Protein AF-A0A914T9H3-F1 (afdb_monomer)

Radius of gyration: 15.16 Å; Cα contacts (8 Å, |Δi|>4): 55; chains: 1; bounding box: 37×38×32 Å

Mean predicted aligned error: 5.37 Å

Secondary structure (DSSP, 8-state):
--HHHHHHHHHHTT--HHHHHHHHHHHHHHHHHTT----HHHHHHHHHHHHHHHHTS--SSHHHHHHHHHHHHHHHHHHHHHHHHHHT--------

Foldseek 3Di:
DDLVVVLVVCVVVVPDPVVSLVSLLVVLLVCLVVVNDDDPVNLVCVLVVVLVVLLPDDDPDPVRSVVVSVVSSVVSVSSVVSSPVSNVPCDPPPDD

Structure (mmCIF, N/CA/C/O backbone):
data_AF-A0A914T9H3-F1
#
_entry.id   AF-A0A914T9H3-F1
#
loop_
_atom_site.group_PDB
_atom_site.id
_atom_site.type_symbol
_atom_site.label_atom_id
_atom_site.label_alt_id
_atom_site.label_comp_id
_atom_site.label_asym_id
_atom_site.label_entity_id
_atom_site.label_seq_id
_atom_site.pdbx_PDB_ins_code
_atom_site.Cartn_x
_atom_site.Cartn_y
_atom_site.Cartn_z
_atom_site.occupancy
_atom_site.B_iso_or_equiv
_atom_site.auth_seq_id
_atom_site.auth_comp_id
_atom_site.auth_asym_id
_atom_site.auth_atom_id
_atom_site.pdbx_PDB_model_num
ATOM 1 N N . MET A 1 1 ? -12.962 -9.615 -5.411 1.00 48.00 1 MET A N 1
ATOM 2 C CA . MET A 1 1 ? -12.504 -8.405 -4.702 1.00 48.00 1 MET A CA 1
ATOM 3 C C . MET A 1 1 ? -11.038 -8.580 -4.380 1.00 48.00 1 MET A C 1
ATOM 5 O O . MET A 1 1 ? -10.693 -9.485 -3.626 1.00 48.00 1 MET A O 1
ATOM 9 N N . HIS A 1 2 ? -10.177 -7.801 -5.024 1.00 84.12 2 HIS A N 1
ATOM 10 C CA . HIS A 1 2 ? -8.732 -7.805 -4.786 1.00 84.12 2 HIS A CA 1
ATOM 11 C C . HIS A 1 2 ? -8.339 -6.365 -4.466 1.00 84.12 2 HIS A C 1
ATOM 13 O O . HIS A 1 2 ? -8.003 -5.611 -5.369 1.00 84.12 2 HIS A O 1
ATOM 19 N N . PHE A 1 3 ? -8.416 -5.979 -3.188 1.00 90.12 3 PHE A N 1
ATOM 20 C CA . PHE A 1 3 ? -8.239 -4.591 -2.734 1.00 90.12 3 PHE A CA 1
ATOM 21 C C . PHE A 1 3 ? -6.985 -3.922 -3.315 1.00 90.12 3 PHE A C 1
ATOM 23 O O . PHE A 1 3 ? -7.078 -2.863 -3.924 1.00 90.12 3 PHE A O 1
ATOM 30 N N . MET A 1 4 ? -5.822 -4.572 -3.197 1.00 90.94 4 MET A N 1
ATOM 31 C CA . MET A 1 4 ? -4.565 -4.043 -3.740 1.00 90.94 4 MET A CA 1
ATOM 32 C C . MET A 1 4 ? -4.618 -3.880 -5.265 1.00 90.94 4 MET A C 1
ATOM 34 O O . MET A 1 4 ? -4.200 -2.847 -5.778 1.00 90.94 4 MET A O 1
ATOM 38 N N . GLY A 1 5 ? -5.182 -4.859 -5.980 1.00 91.88 5 GLY A N 1
ATOM 39 C CA . GLY A 1 5 ? -5.354 -4.798 -7.434 1.00 91.88 5 GLY A CA 1
ATOM 40 C C . GLY A 1 5 ? -6.269 -3.651 -7.863 1.00 91.88 5 GLY A C 1
ATOM 41 O O . GLY A 1 5 ? -5.914 -2.883 -8.746 1.00 91.88 5 GLY A O 1
ATOM 42 N N . GLU A 1 6 ? -7.392 -3.459 -7.172 1.00 92.25 6 GLU A N 1
ATOM 43 C CA . GLU A 1 6 ? -8.345 -2.377 -7.448 1.00 92.25 6 GLU A CA 1
ATOM 44 C C . GLU A 1 6 ? -7.732 -0.984 -7.227 1.00 92.25 6 GLU A C 1
ATOM 46 O O . GLU A 1 6 ? -8.031 -0.046 -7.975 1.00 92.25 6 GLU A O 1
ATOM 51 N N . LEU A 1 7 ? -6.855 -0.827 -6.228 1.00 93.81 7 LEU A N 1
ATOM 52 C CA . LEU A 1 7 ? -6.124 0.426 -6.022 1.00 93.81 7 LEU A CA 1
ATOM 53 C C . LEU A 1 7 ? -5.092 0.673 -7.128 1.00 93.81 7 LEU A C 1
ATOM 55 O O . LEU A 1 7 ? -5.022 1.788 -7.643 1.00 93.81 7 LEU A O 1
ATOM 59 N N . ILE A 1 8 ? -4.330 -0.354 -7.517 1.00 92.81 8 ILE A N 1
ATOM 60 C CA . ILE A 1 8 ?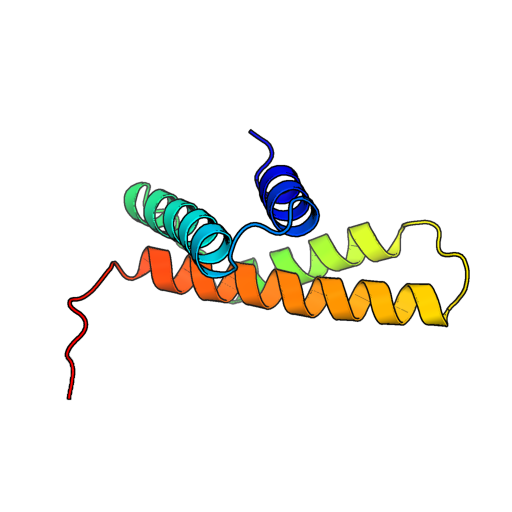 -3.350 -0.269 -8.612 1.00 92.81 8 ILE A CA 1
ATOM 61 C C . ILE A 1 8 ? -4.048 0.070 -9.927 1.00 92.81 8 ILE A C 1
ATOM 63 O O . ILE A 1 8 ? -3.611 0.971 -10.640 1.00 92.81 8 ILE A O 1
ATOM 67 N N . ASP A 1 9 ? -5.171 -0.583 -10.217 1.00 93.56 9 ASP A N 1
ATOM 68 C CA . ASP A 1 9 ? -5.984 -0.297 -11.394 1.00 93.56 9 ASP A CA 1
ATOM 69 C C . ASP A 1 9 ? -6.513 1.135 -11.382 1.00 93.56 9 ASP A C 1
ATOM 71 O O . ASP A 1 9 ? -6.455 1.817 -12.403 1.00 93.56 9 ASP A O 1
ATOM 75 N N . SER A 1 10 ? -6.962 1.626 -10.224 1.00 91.88 10 SER A N 1
ATOM 76 C CA . SER A 1 10 ? -7.434 3.008 -10.088 1.00 91.88 10 SER A CA 1
ATOM 77 C C . SER A 1 10 ? -6.312 4.025 -10.344 1.00 91.88 10 SER A C 1
ATOM 79 O O . SER A 1 10 ? -6.545 5.012 -11.041 1.00 91.88 10 SER A O 1
ATOM 81 N N . MET A 1 11 ? -5.096 3.772 -9.840 1.00 90.69 11 MET A N 1
ATOM 82 C CA . MET A 1 11 ? -3.916 4.607 -10.117 1.00 90.69 11 MET A CA 1
ATOM 83 C C . MET A 1 11 ? -3.531 4.560 -11.600 1.00 90.69 11 MET A C 1
ATOM 85 O O . MET A 1 11 ? -3.315 5.598 -12.220 1.00 90.69 11 MET A O 1
ATOM 89 N N . ARG A 1 12 ? -3.514 3.363 -12.201 1.00 92.56 12 ARG A N 1
ATOM 90 C CA . ARG A 1 12 ? -3.205 3.156 -13.624 1.00 92.56 12 ARG A CA 1
ATOM 91 C C . ARG A 1 12 ? -4.206 3.852 -14.548 1.00 92.56 12 ARG A C 1
ATOM 93 O O . ARG A 1 12 ? -3.817 4.361 -15.593 1.00 92.56 12 ARG A O 1
ATOM 100 N N . MET A 1 13 ? -5.482 3.889 -14.166 1.00 93.69 13 MET A N 1
ATOM 101 C CA . MET A 1 13 ? -6.540 4.601 -14.891 1.00 93.69 13 MET A CA 1
ATOM 102 C C . MET A 1 13 ? -6.557 6.114 -14.617 1.00 93.69 13 MET A C 1
ATOM 104 O O . MET A 1 13 ? -7.492 6.786 -15.049 1.00 93.69 13 MET A O 1
ATOM 108 N N . ALA A 1 14 ? -5.560 6.649 -13.900 1.00 90.25 14 ALA A N 1
ATOM 109 C CA . ALA A 1 14 ? -5.469 8.055 -13.509 1.00 90.25 14 ALA A CA 1
ATOM 110 C C . ALA A 1 14 ? -6.748 8.568 -12.823 1.00 90.25 14 ALA A C 1
ATOM 112 O O . ALA A 1 14 ? -7.183 9.703 -13.043 1.00 90.25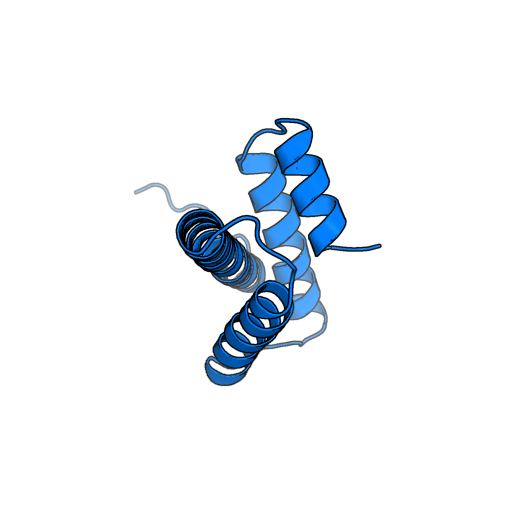 14 ALA A O 1
ATOM 113 N N . GLN A 1 15 ? -7.384 7.722 -12.002 1.00 92.44 15 GLN A N 1
ATOM 114 C CA . GLN A 1 15 ? -8.499 8.186 -11.186 1.00 92.44 15 GLN A CA 1
ATOM 115 C C . GLN A 1 15 ? -8.013 9.250 -10.195 1.00 92.44 15 GLN A C 1
ATOM 117 O O . GLN A 1 15 ? -6.887 9.153 -9.709 1.00 92.44 15 GLN A O 1
ATOM 122 N N . PRO A 1 16 ? -8.856 10.239 -9.846 1.00 93.06 16 PRO A N 1
ATOM 123 C CA . PRO A 1 16 ? -8.468 11.272 -8.897 1.00 93.06 16 PRO A CA 1
ATOM 124 C C . PRO A 1 16 ? -8.014 10.673 -7.562 1.00 93.06 16 PRO A C 1
ATOM 126 O O . PRO A 1 16 ? -8.719 9.830 -6.998 1.00 93.06 16 PRO A O 1
ATOM 129 N N . ASP A 1 17 ? -6.905 11.173 -7.013 1.00 90.44 17 ASP A N 1
ATOM 130 C CA . ASP A 1 17 ? -6.324 10.720 -5.739 1.00 90.44 17 ASP A CA 1
ATOM 131 C C . ASP A 1 17 ? -7.363 10.632 -4.620 1.00 90.44 17 ASP A C 1
ATOM 133 O O . ASP A 1 17 ? -7.394 9.678 -3.842 1.00 90.44 17 ASP A O 1
ATOM 137 N N . GLN A 1 18 ? -8.280 11.600 -4.574 1.00 92.31 18 GLN A N 1
ATOM 138 C CA . GLN A 1 18 ? -9.354 11.633 -3.589 1.00 92.31 18 GLN A CA 1
ATOM 139 C C . GLN A 1 18 ? -10.264 10.398 -3.661 1.00 92.31 18 GLN A C 1
ATOM 141 O O . GLN A 1 18 ? -10.675 9.892 -2.619 1.00 92.31 18 GLN A O 1
ATOM 146 N N . GLN A 1 19 ? -10.554 9.872 -4.855 1.00 92.81 19 GLN A N 1
ATOM 147 C CA . GLN A 1 19 ? -11.367 8.661 -5.003 1.00 92.81 19 GLN A CA 1
ATOM 148 C C . GLN A 1 19 ? -10.627 7.424 -4.486 1.00 92.81 19 GLN A C 1
ATOM 150 O O . GLN A 1 19 ? -11.225 6.584 -3.812 1.00 92.81 19 GLN A O 1
ATOM 155 N N . ILE A 1 20 ? -9.323 7.329 -4.749 1.00 93.56 20 ILE A N 1
ATOM 156 C CA . ILE A 1 20 ? -8.468 6.240 -4.257 1.00 93.56 20 ILE A CA 1
ATOM 157 C C . ILE A 1 20 ? -8.397 6.292 -2.725 1.00 93.56 20 ILE A C 1
ATOM 159 O O . ILE A 1 20 ? -8.643 5.290 -2.055 1.00 93.56 20 ILE A O 1
ATOM 163 N N . ILE A 1 21 ? -8.167 7.479 -2.158 1.00 95.31 21 ILE A N 1
ATOM 164 C CA . ILE A 1 21 ? -8.165 7.717 -0.708 1.00 95.31 21 ILE A CA 1
ATOM 165 C C . ILE A 1 21 ? -9.509 7.328 -0.081 1.00 95.31 21 ILE A C 1
ATOM 167 O O . ILE A 1 21 ? -9.539 6.662 0.955 1.00 95.31 21 ILE A O 1
ATOM 171 N N . MET A 1 22 ? -10.630 7.704 -0.703 1.00 93.56 22 MET A N 1
ATOM 172 C CA . MET A 1 22 ? -11.961 7.349 -0.207 1.00 93.56 22 MET A CA 1
ATOM 173 C C . MET A 1 22 ? -12.193 5.836 -0.197 1.00 93.56 22 MET A C 1
ATOM 175 O O . MET A 1 22 ? -12.705 5.327 0.799 1.00 93.56 22 MET A O 1
ATOM 179 N N . LYS A 1 23 ? -11.767 5.110 -1.240 1.00 93.75 23 LYS A N 1
ATOM 180 C CA . LYS A 1 23 ? -11.827 3.637 -1.270 1.00 93.75 23 LYS A CA 1
ATOM 181 C C . LYS A 1 23 ? -11.033 3.023 -0.114 1.00 93.75 23 LYS A C 1
ATOM 183 O O . LYS A 1 23 ? -11.536 2.143 0.579 1.00 93.75 23 LYS A O 1
ATOM 188 N N . ILE A 1 24 ? -9.829 3.527 0.163 1.00 96.50 24 ILE A N 1
ATOM 189 C CA . ILE A 1 24 ? -9.013 3.049 1.291 1.00 96.50 24 ILE A CA 1
ATOM 190 C C . ILE A 1 24 ? -9.717 3.315 2.634 1.00 96.50 24 ILE A C 1
ATOM 192 O O . ILE A 1 24 ? -9.805 2.425 3.485 1.00 96.50 24 ILE A O 1
ATOM 196 N N . ARG A 1 25 ? -10.268 4.521 2.822 1.00 96.25 25 ARG A N 1
ATOM 197 C CA . ARG A 1 25 ? -11.013 4.889 4.040 1.00 96.25 25 ARG A CA 1
ATOM 198 C C . ARG A 1 25 ? -12.248 4.019 4.252 1.00 96.25 25 ARG A C 1
ATOM 200 O O . ARG A 1 25 ? -12.527 3.655 5.390 1.00 96.25 25 ARG A O 1
ATOM 207 N N . GLN A 1 26 ? -12.964 3.656 3.187 1.00 94.38 26 GLN A N 1
ATOM 208 C CA . GLN A 1 26 ? -14.125 2.763 3.265 1.00 94.38 26 GLN A CA 1
ATOM 209 C C . GLN A 1 26 ? -13.755 1.390 3.837 1.00 94.38 26 GLN A C 1
ATOM 211 O O . GLN A 1 26 ? -14.484 0.873 4.680 1.00 94.38 26 GLN A O 1
ATOM 216 N N . VAL A 1 27 ? -12.602 0.8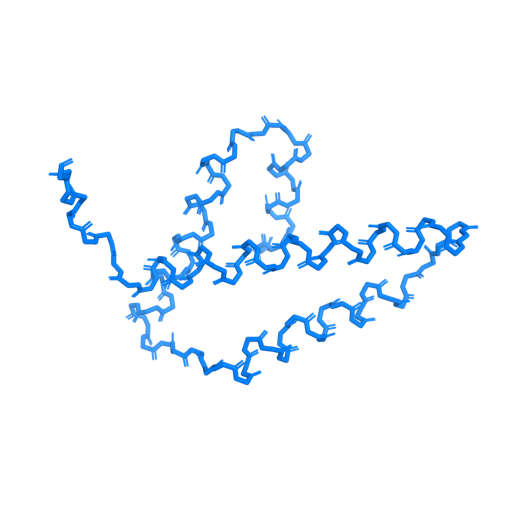29 3.457 1.00 94.44 27 VAL A N 1
ATOM 217 C CA . VAL A 1 27 ? -12.113 -0.432 4.043 1.00 94.44 27 VAL A CA 1
ATOM 218 C C . VAL A 1 27 ? -11.740 -0.248 5.517 1.00 94.44 27 VAL A C 1
ATOM 220 O O . VAL A 1 27 ? -12.070 -1.092 6.347 1.00 94.44 27 VAL A O 1
ATOM 223 N N . GLY A 1 28 ? -11.118 0.880 5.874 1.00 94.38 28 GLY A N 1
ATOM 224 C CA . GLY A 1 28 ? -10.854 1.233 7.274 1.00 94.38 28 GLY A CA 1
ATOM 225 C C . GLY A 1 28 ? -12.125 1.311 8.131 1.00 94.38 28 GLY A C 1
ATOM 226 O O . GLY A 1 28 ? -12.179 0.736 9.218 1.00 94.38 28 GLY A O 1
ATOM 227 N N . ALA A 1 29 ? -13.168 1.966 7.616 1.00 93.81 29 ALA A N 1
ATOM 228 C CA . ALA A 1 29 ? -14.473 2.057 8.267 1.00 93.81 29 ALA A CA 1
ATOM 229 C C . ALA A 1 29 ? -15.162 0.686 8.376 1.00 93.81 29 ALA A C 1
ATOM 231 O O . ALA A 1 29 ? -15.743 0.370 9.412 1.00 93.81 29 ALA A O 1
ATOM 232 N N . LEU A 1 30 ? -15.060 -0.157 7.341 1.00 94.25 30 LEU A N 1
ATOM 233 C CA . LEU A 1 30 ? -15.578 -1.525 7.367 1.00 94.25 30 LEU A CA 1
ATOM 234 C C . LEU A 1 30 ? -14.925 -2.350 8.482 1.00 94.25 30 LEU A C 1
ATOM 236 O O . LEU A 1 30 ? -15.635 -2.978 9.260 1.00 94.25 30 LEU A O 1
ATOM 240 N N . HIS A 1 31 ? -13.595 -2.321 8.598 1.00 93.75 31 HIS A N 1
ATOM 241 C CA . HIS A 1 31 ? -12.890 -3.018 9.676 1.00 93.75 31 HIS A CA 1
ATOM 242 C C . HIS A 1 31 ? -13.338 -2.538 11.058 1.00 93.75 31 HIS A C 1
ATOM 244 O O . HIS A 1 31 ? -13.658 -3.369 11.905 1.00 93.75 31 HIS A O 1
ATOM 250 N N . HIS A 1 32 ? -13.453 -1.223 11.262 1.00 92.25 32 HIS A N 1
ATOM 251 C CA . HIS A 1 32 ? -13.963 -0.666 12.515 1.00 92.25 32 HIS A CA 1
ATOM 252 C C . HIS A 1 32 ? -15.386 -1.154 12.833 1.00 92.25 32 HIS A C 1
ATOM 254 O O . HIS A 1 32 ? -15.647 -1.609 13.945 1.00 92.25 32 HIS A O 1
ATOM 260 N N . ASN A 1 33 ? -16.291 -1.138 11.849 1.00 92.88 33 ASN A N 1
ATOM 261 C CA . ASN A 1 33 ? -17.672 -1.608 12.013 1.00 92.88 33 ASN A CA 1
ATOM 262 C C . ASN A 1 33 ? -17.761 -3.106 12.342 1.00 92.88 33 ASN A C 1
ATOM 264 O O . ASN A 1 33 ? -18.716 -3.539 12.980 1.00 92.88 33 ASN A O 1
ATOM 268 N N . LEU A 1 34 ? -16.764 -3.890 11.927 1.00 94.12 34 LEU A N 1
ATOM 269 C CA . LEU A 1 34 ? -16.627 -5.308 12.260 1.00 94.12 34 LEU A CA 1
ATOM 270 C C . LEU A 1 34 ? -15.871 -5.549 13.581 1.00 94.12 34 LEU A C 1
ATOM 272 O O . LEU A 1 34 ? -15.635 -6.699 13.943 1.00 94.12 34 LEU A O 1
ATOM 276 N N . GLY A 1 35 ? -15.464 -4.495 14.298 1.00 92.00 35 GLY A N 1
ATOM 277 C CA . GLY A 1 35 ? -14.670 -4.598 15.528 1.00 92.00 35 GLY A CA 1
ATOM 278 C C . GLY A 1 35 ? -13.209 -5.010 15.302 1.00 92.00 35 GLY A C 1
ATOM 279 O O . GLY A 1 35 ? -12.519 -5.382 16.251 1.00 92.00 35 GLY A O 1
ATOM 280 N N . ILE A 1 36 ? -12.721 -4.949 14.060 1.00 92.31 36 ILE A N 1
ATOM 281 C CA . ILE A 1 36 ? -11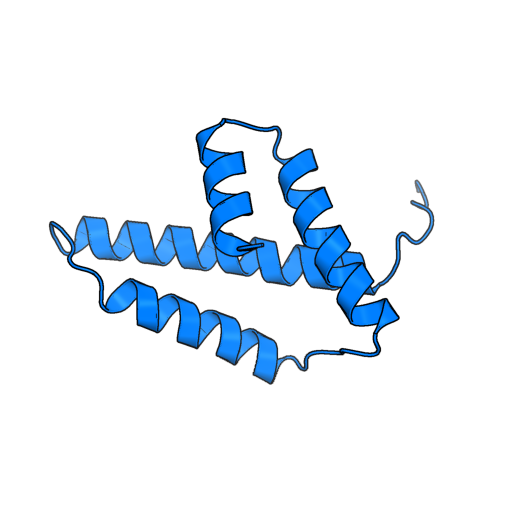.351 -5.305 13.685 1.00 92.31 36 ILE A CA 1
ATOM 282 C C . ILE A 1 36 ? -10.451 -4.086 13.895 1.00 92.31 36 ILE A C 1
ATOM 284 O O . ILE A 1 36 ? -10.455 -3.141 13.107 1.00 92.31 36 ILE A O 1
ATOM 288 N N . ASN A 1 37 ? -9.636 -4.137 14.947 1.00 88.94 37 ASN A N 1
ATOM 289 C CA . ASN A 1 37 ? -8.656 -3.106 15.269 1.00 88.94 37 ASN A CA 1
ATOM 290 C C . ASN A 1 37 ? -7.239 -3.676 15.191 1.00 88.94 37 ASN A C 1
ATOM 292 O O . ASN A 1 37 ? -6.878 -4.586 15.935 1.00 88.94 37 ASN A O 1
ATOM 296 N N . PHE A 1 38 ? -6.416 -3.115 14.308 1.00 91.88 38 PHE A N 1
ATOM 297 C CA . PHE A 1 38 ? -5.022 -3.523 14.164 1.00 91.88 38 PHE A CA 1
ATOM 298 C C . PHE A 1 38 ? -4.108 -2.721 15.088 1.00 91.88 38 PHE A C 1
ATOM 300 O O . PHE A 1 38 ? -4.137 -1.487 15.116 1.00 91.88 38 PHE A O 1
ATOM 307 N N . THR A 1 39 ? -3.240 -3.431 15.803 1.00 94.19 39 THR A N 1
ATOM 308 C CA . THR A 1 39 ? -2.184 -2.830 16.617 1.00 94.19 39 THR A CA 1
ATOM 309 C C . THR A 1 39 ? -1.104 -2.190 15.741 1.00 94.19 39 THR A C 1
ATOM 311 O O . THR A 1 39 ? -0.949 -2.492 14.555 1.00 94.19 39 THR A O 1
ATOM 314 N N . SER A 1 40 ? -0.276 -1.328 16.336 1.00 92.75 40 SER A N 1
ATOM 315 C CA . SER A 1 40 ? 0.904 -0.782 15.653 1.00 92.75 40 SER A CA 1
ATOM 316 C C . SER A 1 40 ? 1.874 -1.866 15.169 1.00 92.75 40 SER A C 1
ATOM 318 O O . SER A 1 40 ? 2.529 -1.658 14.151 1.00 92.75 40 SER A O 1
ATOM 320 N N . SER A 1 41 ? 1.976 -3.006 15.866 1.00 96.62 41 SER A N 1
ATOM 321 C CA . SER A 1 41 ? 2.796 -4.139 15.420 1.00 96.62 41 SER A CA 1
ATOM 322 C C . SER A 1 41 ? 2.204 -4.811 14.183 1.00 96.62 41 SER A C 1
ATOM 324 O O . SER A 1 41 ? 2.933 -4.987 13.214 1.00 96.62 41 SER A O 1
ATOM 326 N N . ALA A 1 42 ? 0.892 -5.065 14.159 1.00 95.94 42 ALA A N 1
ATOM 327 C CA . ALA A 1 42 ? 0.215 -5.652 13.002 1.00 95.94 42 ALA A CA 1
ATOM 328 C C . ALA A 1 42 ? 0.367 -4.781 11.741 1.00 95.94 42 ALA A C 1
ATOM 330 O O . ALA A 1 42 ? 0.639 -5.289 10.658 1.00 95.94 42 ALA A O 1
ATOM 331 N N . TRP A 1 43 ? 0.287 -3.451 11.876 1.00 96.56 43 TRP A N 1
ATOM 332 C CA . TRP A 1 43 ? 0.539 -2.540 10.751 1.00 96.56 43 TRP A CA 1
ATOM 333 C C . TRP A 1 43 ? 1.985 -2.579 10.244 1.00 96.56 43 TRP A C 1
ATOM 335 O O . TRP A 1 43 ? 2.215 -2.498 9.036 1.00 96.56 43 TRP A O 1
ATOM 345 N N . LYS A 1 44 ? 2.963 -2.683 11.154 1.00 96.69 44 LYS A N 1
ATOM 346 C CA . LYS A 1 44 ? 4.379 -2.826 10.783 1.00 96.69 44 LYS A CA 1
ATOM 347 C C . LYS A 1 44 ? 4.620 -4.147 10.061 1.00 96.69 44 LYS A C 1
ATOM 349 O O . LYS A 1 44 ? 5.305 -4.156 9.045 1.00 96.69 44 LYS A O 1
ATOM 354 N N . GLU A 1 45 ? 4.029 -5.227 10.556 1.00 97.81 45 GLU A N 1
ATOM 355 C CA . GLU A 1 45 ? 4.136 -6.560 9.969 1.00 97.81 45 GLU A CA 1
ATOM 356 C C . GLU A 1 45 ? 3.476 -6.629 8.589 1.00 97.81 45 GLU A C 1
ATOM 358 O O . GLU A 1 45 ? 4.098 -7.113 7.650 1.00 97.81 45 GLU A O 1
ATOM 363 N N . PHE A 1 46 ? 2.288 -6.041 8.414 1.00 96.12 46 PHE A N 1
ATOM 364 C CA . PHE A 1 46 ? 1.648 -5.895 7.102 1.00 96.12 46 PHE A CA 1
ATOM 365 C C . PHE A 1 46 ? 2.557 -5.173 6.096 1.00 96.12 46 PHE A C 1
ATOM 367 O O . PHE A 1 46 ? 2.771 -5.656 4.983 1.00 96.12 46 PHE A O 1
ATOM 374 N N . LYS A 1 47 ? 3.137 -4.031 6.491 1.00 97.31 47 LYS A N 1
ATOM 375 C CA . LYS A 1 47 ? 4.045 -3.278 5.617 1.00 97.31 47 LYS A CA 1
ATOM 376 C C . LYS A 1 47 ? 5.301 -4.085 5.280 1.00 97.31 47 LYS A C 1
ATOM 378 O O . LYS A 1 47 ? 5.692 -4.134 4.120 1.00 97.31 47 LYS A O 1
ATOM 383 N N . SER A 1 48 ? 5.920 -4.704 6.285 1.00 97.94 48 SER A N 1
ATOM 384 C CA . SER A 1 48 ? 7.159 -5.468 6.119 1.00 97.94 48 SER A CA 1
ATOM 385 C C . SER A 1 48 ? 6.959 -6.710 5.255 1.00 97.94 48 SER A C 1
ATOM 387 O O . SER A 1 48 ? 7.756 -6.950 4.359 1.00 97.94 48 SER A O 1
ATOM 389 N N . SER A 1 49 ? 5.897 -7.480 5.499 1.00 97.75 49 SER A N 1
ATOM 390 C CA . SER A 1 49 ? 5.580 -8.688 4.726 1.00 97.75 49 SER A CA 1
ATOM 391 C C . SER A 1 49 ? 5.242 -8.357 3.277 1.00 97.75 49 SER A C 1
ATOM 393 O O . SER A 1 49 ? 5.745 -9.012 2.371 1.00 97.75 49 SER A O 1
ATOM 395 N N . THR A 1 50 ? 4.467 -7.295 3.039 1.00 96.62 50 THR A N 1
ATOM 396 C CA . THR A 1 50 ? 4.152 -6.869 1.670 1.00 96.62 50 THR A CA 1
ATOM 397 C C . THR A 1 50 ? 5.408 -6.421 0.926 1.00 96.62 50 THR A C 1
ATOM 399 O O . THR A 1 50 ? 5.604 -6.819 -0.215 1.00 96.62 50 THR A O 1
ATOM 402 N N . LEU A 1 51 ? 6.287 -5.637 1.564 1.00 97.50 51 LEU A N 1
ATOM 403 C CA . LEU A 1 51 ? 7.565 -5.255 0.956 1.00 97.50 51 LEU A CA 1
ATOM 404 C C . LEU A 1 51 ? 8.465 -6.464 0.690 1.00 97.50 51 LEU A C 1
ATOM 406 O O . LEU A 1 51 ? 9.069 -6.506 -0.373 1.00 97.50 51 LEU A O 1
ATOM 410 N N . GLY A 1 52 ? 8.505 -7.445 1.596 1.00 97.62 52 GLY A N 1
ATOM 411 C CA . GLY A 1 52 ? 9.245 -8.692 1.387 1.00 97.62 52 GLY A CA 1
ATOM 412 C C . GLY A 1 52 ? 8.758 -9.466 0.159 1.00 97.62 52 GLY A C 1
ATOM 413 O O . GLY A 1 52 ? 9.570 -9.898 -0.644 1.00 97.62 52 GLY A O 1
ATOM 414 N N . ILE A 1 53 ? 7.440 -9.547 -0.058 1.00 96.31 53 ILE A N 1
ATOM 415 C CA . ILE A 1 53 ? 6.872 -10.175 -1.267 1.00 96.31 53 ILE A CA 1
ATOM 416 C C . ILE A 1 53 ? 7.288 -9.418 -2.536 1.00 96.31 53 ILE A C 1
ATOM 418 O O . ILE A 1 53 ? 7.630 -10.030 -3.543 1.00 96.31 53 ILE A O 1
ATOM 422 N N . ILE A 1 54 ? 7.266 -8.081 -2.510 1.00 95.69 54 ILE A N 1
ATOM 423 C CA . ILE A 1 54 ? 7.726 -7.278 -3.654 1.00 95.69 54 ILE A CA 1
ATOM 424 C C . ILE A 1 54 ? 9.228 -7.480 -3.888 1.00 95.69 54 ILE A C 1
ATOM 426 O O . ILE A 1 54 ? 9.662 -7.545 -5.031 1.00 95.69 54 ILE A O 1
ATOM 430 N N . GLU A 1 55 ? 10.019 -7.613 -2.827 1.00 96.12 55 GLU A N 1
ATOM 431 C CA . GLU A 1 55 ? 11.467 -7.827 -2.890 1.00 96.12 55 GLU A CA 1
ATOM 432 C C . GLU A 1 55 ? 11.864 -9.148 -3.572 1.00 96.12 55 GLU A C 1
ATOM 434 O O . GLU A 1 55 ? 12.963 -9.234 -4.119 1.00 96.12 55 GLU A O 1
ATOM 439 N N . GLU A 1 56 ? 10.970 -10.142 -3.585 1.00 96.31 56 GLU A N 1
ATOM 440 C CA . GLU A 1 56 ? 11.142 -11.430 -4.275 1.00 96.31 56 GLU A CA 1
ATOM 441 C C . GLU A 1 56 ? 10.874 -11.361 -5.791 1.00 96.31 56 GLU A C 1
ATOM 443 O O . GLU A 1 56 ? 11.103 -12.341 -6.501 1.00 96.31 56 GLU A O 1
ATOM 448 N N . CYS A 1 57 ? 10.390 -10.228 -6.310 1.00 95.50 57 CYS A N 1
ATOM 449 C CA . CYS A 1 57 ? 10.161 -10.052 -7.742 1.00 95.50 57 CYS A CA 1
ATOM 450 C C . CYS A 1 57 ? 11.479 -9.956 -8.530 1.00 95.50 57 CYS A C 1
ATOM 452 O O . CYS A 1 57 ? 12.519 -9.546 -8.016 1.00 95.50 57 CYS A O 1
ATOM 454 N N . GLU A 1 58 ? 11.429 -10.305 -9.816 1.00 96.50 58 GLU A N 1
ATOM 455 C CA . GLU A 1 58 ? 12.545 -10.054 -10.727 1.00 96.50 58 GLU A CA 1
ATOM 456 C C . GLU A 1 58 ? 12.608 -8.562 -11.075 1.00 96.50 58 GLU A C 1
ATOM 458 O O . GLU A 1 58 ? 11.607 -7.960 -11.467 1.00 96.50 58 GLU A O 1
ATOM 463 N N . PHE A 1 59 ? 13.800 -7.979 -10.956 1.00 96.69 59 PHE A N 1
ATOM 464 C CA . PHE A 1 59 ? 14.071 -6.580 -11.280 1.00 96.69 59 PHE A CA 1
ATOM 465 C C . PHE A 1 59 ? 15.114 -6.493 -12.382 1.00 96.69 59 PHE A C 1
ATOM 467 O O . PHE A 1 59 ? 16.036 -7.309 -12.444 1.00 96.69 59 PHE A O 1
ATOM 474 N N . ALA A 1 60 ? 15.013 -5.468 -13.226 1.00 96.62 60 ALA A N 1
ATOM 475 C CA . ALA A 1 60 ? 15.966 -5.294 -14.318 1.00 96.62 60 ALA A CA 1
ATOM 476 C C . ALA A 1 60 ? 17.378 -4.955 -13.807 1.00 96.62 60 ALA A C 1
ATOM 478 O O . ALA A 1 60 ? 18.373 -5.290 -14.450 1.00 96.62 60 ALA A O 1
ATOM 479 N N . ASN A 1 61 ? 17.466 -4.243 -12.680 1.00 97.31 61 ASN A N 1
ATOM 480 C CA . ASN A 1 61 ? 18.708 -3.839 -12.025 1.00 97.31 61 ASN A CA 1
ATOM 481 C C . ASN A 1 61 ? 18.441 -3.342 -10.587 1.00 97.31 61 ASN A C 1
ATOM 483 O O . ASN A 1 61 ? 17.296 -3.157 -10.172 1.00 97.31 61 ASN A O 1
ATOM 487 N N . ASP A 1 62 ? 19.512 -3.072 -9.836 1.00 96.56 62 ASP A N 1
ATOM 488 C CA . ASP A 1 62 ? 19.435 -2.616 -8.440 1.00 96.56 62 ASP A CA 1
ATOM 489 C C . ASP A 1 62 ? 18.748 -1.253 -8.255 1.00 96.56 62 ASP A C 1
ATOM 491 O O . ASP A 1 62 ? 18.208 -0.973 -7.181 1.00 96.56 62 ASP A O 1
ATOM 495 N N . MET A 1 63 ? 18.788 -0.385 -9.270 1.00 97.38 63 MET A N 1
ATOM 496 C CA . MET A 1 63 ? 18.150 0.932 -9.219 1.00 97.38 63 MET A CA 1
ATOM 497 C C . MET A 1 63 ? 16.631 0.788 -9.326 1.00 97.38 63 MET A C 1
ATOM 499 O O . MET A 1 63 ? 15.924 1.258 -8.439 1.00 97.38 63 MET A O 1
ATOM 503 N N . ASP A 1 64 ? 16.158 0.044 -10.326 1.00 97.25 64 ASP A N 1
ATOM 504 C CA . ASP A 1 64 ? 14.747 -0.310 -10.520 1.00 97.25 64 ASP A CA 1
ATOM 505 C C . ASP A 1 64 ? 14.159 -0.995 -9.275 1.00 97.25 64 ASP A C 1
ATOM 507 O O . ASP A 1 64 ? 13.102 -0.613 -8.768 1.00 97.25 64 ASP A O 1
ATOM 511 N N . ARG A 1 65 ? 14.915 -1.930 -8.684 1.00 97.38 65 ARG A N 1
ATOM 512 C CA . ARG A 1 65 ? 14.568 -2.557 -7.403 1.00 97.38 65 ARG A CA 1
ATOM 513 C C . ARG A 1 65 ? 14.371 -1.534 -6.287 1.00 97.38 65 ARG A C 1
ATOM 515 O O . ARG A 1 65 ? 13.384 -1.595 -5.555 1.00 97.38 65 ARG A O 1
ATOM 522 N N . ARG A 1 66 ? 15.317 -0.609 -6.114 1.00 97.69 66 ARG A N 1
ATOM 523 C CA . ARG A 1 66 ? 15.274 0.389 -5.035 1.00 97.69 66 ARG A CA 1
ATOM 524 C C . ARG A 1 66 ? 14.102 1.349 -5.203 1.00 97.69 66 ARG A C 1
ATOM 526 O O . ARG A 1 66 ? 13.365 1.556 -4.243 1.00 97.69 66 ARG A O 1
ATOM 533 N N . GLU A 1 67 ? 13.931 1.896 -6.402 1.00 97.62 67 GLU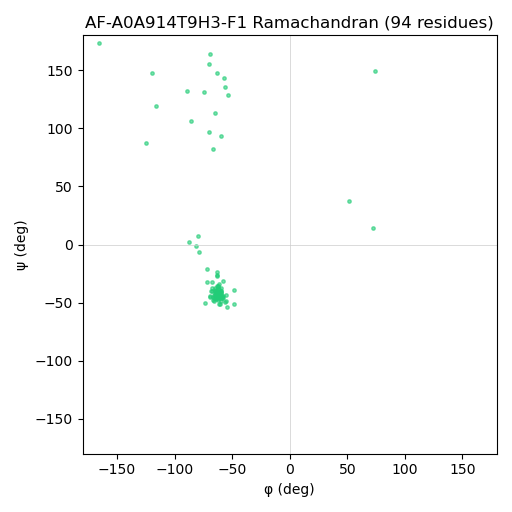 A N 1
ATOM 534 C CA . GLU A 1 67 ? 12.850 2.831 -6.725 1.00 97.62 67 GLU A CA 1
ATOM 535 C C . GLU A 1 67 ? 11.482 2.167 -6.551 1.00 97.62 67 GLU A C 1
ATOM 537 O O . GLU A 1 67 ? 10.584 2.738 -5.929 1.00 97.62 67 GLU A O 1
ATOM 542 N N . THR A 1 68 ? 11.348 0.917 -7.002 1.00 96.69 68 THR A N 1
ATOM 543 C CA . THR A 1 68 ? 10.126 0.132 -6.819 1.00 96.69 68 THR A CA 1
ATOM 544 C C . THR A 1 68 ? 9.817 -0.069 -5.335 1.00 96.69 68 THR A C 1
ATOM 546 O O . THR A 1 68 ? 8.711 0.243 -4.888 1.00 96.69 68 THR A O 1
ATOM 549 N N . LEU A 1 69 ? 10.781 -0.530 -4.532 1.00 97.94 69 LEU A N 1
ATOM 550 C CA . LEU A 1 69 ? 10.577 -0.736 -3.092 1.00 97.94 69 LEU A CA 1
ATOM 551 C C . LEU A 1 69 ? 10.252 0.572 -2.348 1.00 97.94 69 LEU A C 1
ATOM 553 O O . LEU A 1 69 ? 9.428 0.571 -1.428 1.00 97.94 69 LEU A O 1
ATOM 557 N N . GLU A 1 70 ? 10.848 1.697 -2.745 1.00 98.00 70 GLU A N 1
ATOM 558 C CA . GLU A 1 70 ? 10.551 3.016 -2.178 1.00 98.00 70 GLU A CA 1
ATOM 559 C C . GLU A 1 70 ? 9.124 3.480 -2.510 1.00 98.00 70 GLU A C 1
ATOM 561 O O . GLU A 1 70 ? 8.383 3.917 -1.616 1.00 98.00 70 GLU A O 1
ATOM 566 N N . ALA A 1 71 ? 8.701 3.315 -3.766 1.00 96.56 71 ALA A N 1
ATOM 567 C CA . ALA A 1 71 ? 7.347 3.625 -4.208 1.00 96.56 71 ALA A CA 1
ATOM 568 C C . ALA A 1 71 ? 6.309 2.776 -3.457 1.00 96.56 71 ALA A C 1
ATOM 570 O O . ALA A 1 71 ? 5.344 3.313 -2.903 1.00 96.56 71 ALA A O 1
ATOM 571 N N . TRP A 1 72 ? 6.545 1.466 -3.335 1.00 97.31 72 TRP A N 1
ATOM 572 C CA . TRP A 1 72 ? 5.686 0.565 -2.564 1.00 97.31 72 TRP A CA 1
ATOM 573 C C . TRP A 1 72 ? 5.655 0.913 -1.076 1.00 97.31 72 TRP A C 1
ATOM 575 O O . TRP A 1 72 ? 4.585 0.922 -0.465 1.00 97.31 72 TRP A O 1
ATOM 585 N N . SER A 1 73 ? 6.795 1.264 -0.480 1.00 98.12 73 SER A N 1
ATOM 586 C CA . SER A 1 73 ? 6.862 1.690 0.923 1.00 98.12 73 SER 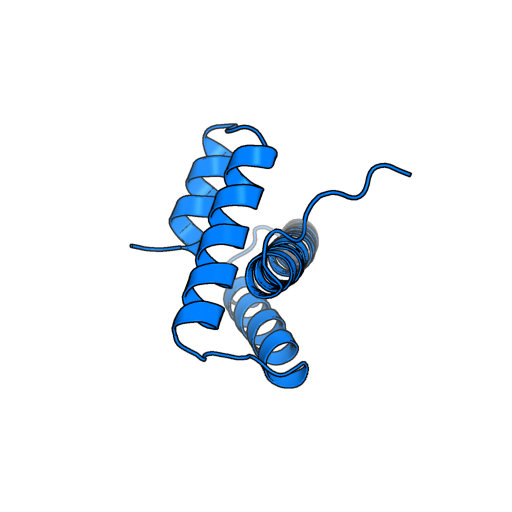A CA 1
ATOM 587 C C . SER A 1 73 ? 6.021 2.945 1.170 1.00 98.12 73 SER A C 1
ATOM 589 O O . SER A 1 73 ? 5.308 3.031 2.181 1.00 98.12 73 SER A O 1
ATOM 591 N N . SER A 1 74 ? 6.064 3.899 0.239 1.00 97.12 74 SER A N 1
ATOM 592 C CA . SER A 1 74 ? 5.262 5.123 0.281 1.00 97.12 74 SER A CA 1
ATOM 593 C C . SER A 1 74 ? 3.775 4.819 0.116 1.00 97.12 74 SER A C 1
ATOM 595 O O . SER A 1 74 ? 2.963 5.241 0.943 1.00 97.12 74 SER A O 1
ATOM 597 N N . PHE A 1 75 ? 3.417 4.002 -0.874 1.00 95.88 75 PHE A N 1
ATOM 598 C CA . PHE A 1 75 ? 2.038 3.602 -1.138 1.00 95.88 75 PHE A CA 1
ATOM 599 C C . PHE A 1 75 ? 1.403 2.843 0.039 1.00 95.88 75 PHE A C 1
ATOM 601 O O . PHE A 1 75 ? 0.317 3.198 0.497 1.00 95.88 75 PHE A O 1
ATOM 608 N N . LEU A 1 76 ? 2.111 1.874 0.628 1.00 97.56 76 LEU A N 1
ATOM 609 C CA . LEU A 1 76 ? 1.649 1.156 1.823 1.00 97.56 76 LEU A CA 1
ATOM 610 C C . LEU A 1 76 ? 1.449 2.096 3.017 1.00 97.56 76 LEU A C 1
ATOM 612 O O . LEU A 1 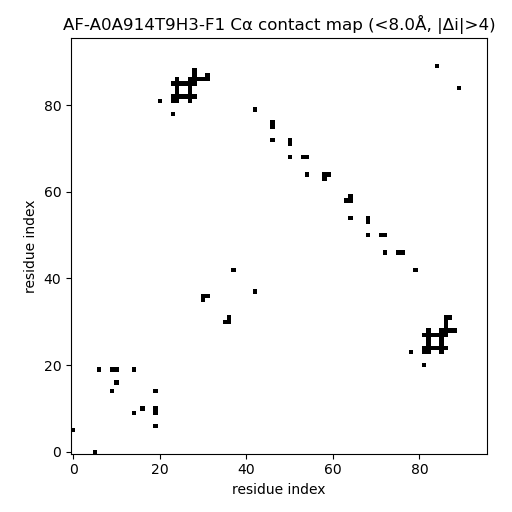76 ? 0.528 1.911 3.811 1.00 97.56 76 LEU A O 1
ATOM 616 N N . SER A 1 77 ? 2.278 3.135 3.138 1.00 97.62 77 SER A N 1
ATOM 617 C CA . SER A 1 77 ? 2.118 4.144 4.192 1.00 97.62 77 SER A CA 1
ATOM 618 C C . SER A 1 77 ? 0.847 4.974 3.994 1.00 97.62 77 SER A C 1
ATOM 620 O O . SER A 1 77 ? 0.163 5.268 4.976 1.00 97.62 77 SER A O 1
ATOM 622 N N . VAL A 1 78 ? 0.495 5.301 2.744 1.00 96.12 78 VAL A N 1
ATOM 623 C CA . VAL A 1 78 ? -0.791 5.934 2.405 1.00 96.12 78 VAL A CA 1
ATOM 624 C C . VAL A 1 78 ? -1.947 5.011 2.772 1.00 96.12 78 VAL A C 1
ATOM 626 O O . VAL A 1 78 ? -2.857 5.450 3.471 1.00 96.12 78 VAL A O 1
ATOM 629 N N . ILE A 1 79 ? -1.886 3.727 2.400 1.00 97.00 79 ILE A N 1
ATOM 630 C CA . ILE A 1 79 ? -2.927 2.751 2.750 1.00 97.00 79 ILE A CA 1
ATOM 631 C C . ILE A 1 79 ? -3.154 2.720 4.264 1.00 97.00 79 ILE A C 1
ATOM 633 O O . ILE A 1 79 ? -4.270 2.938 4.729 1.00 97.00 79 ILE A O 1
ATOM 637 N N . ILE A 1 80 ? -2.091 2.519 5.047 1.00 96.88 80 ILE A N 1
ATOM 638 C CA . ILE A 1 80 ? -2.182 2.433 6.511 1.00 96.88 80 ILE A CA 1
ATOM 639 C C . ILE A 1 80 ? -2.756 3.724 7.103 1.00 96.88 80 ILE A C 1
ATOM 641 O O . ILE A 1 80 ? -3.618 3.670 7.983 1.00 96.88 80 ILE A O 1
ATOM 645 N N . ARG A 1 81 ? -2.285 4.891 6.643 1.00 96.38 81 ARG A N 1
ATOM 646 C CA . ARG A 1 81 ? -2.756 6.191 7.134 1.00 96.38 81 ARG A CA 1
ATOM 647 C C . ARG A 1 81 ? -4.243 6.374 6.856 1.00 96.38 81 ARG A C 1
ATOM 649 O O . ARG A 1 81 ? -4.997 6.675 7.776 1.00 96.38 81 ARG A O 1
ATOM 656 N N . GLU A 1 82 ? -4.672 6.167 5.617 1.00 96.75 82 GLU A N 1
ATOM 657 C CA . GLU A 1 82 ? -6.060 6.410 5.230 1.00 96.75 82 GLU A CA 1
ATOM 658 C C . GLU A 1 82 ? -7.017 5.357 5.809 1.00 96.75 82 GLU A C 1
ATOM 660 O O . GLU A 1 82 ? -8.131 5.702 6.192 1.00 96.75 82 GLU A O 1
ATOM 665 N N . MET A 1 83 ? -6.589 4.103 5.993 1.00 95.62 83 MET A N 1
ATOM 666 C CA . MET A 1 83 ? -7.393 3.111 6.717 1.00 95.62 83 MET A CA 1
ATOM 667 C C . MET A 1 83 ? -7.612 3.514 8.178 1.00 95.62 83 MET A C 1
ATOM 669 O O . MET A 1 83 ? -8.733 3.420 8.678 1.00 95.62 83 MET A O 1
ATOM 673 N N . LYS A 1 84 ? -6.571 4.017 8.858 1.00 94.50 84 LYS A N 1
ATOM 674 C CA . LYS A 1 84 ? -6.698 4.543 10.226 1.00 94.50 84 LYS A CA 1
ATOM 675 C C . LYS A 1 84 ? -7.662 5.727 10.282 1.00 94.50 84 LYS A C 1
ATOM 677 O O . LYS A 1 84 ? -8.540 5.735 11.139 1.00 94.50 84 LYS A O 1
ATOM 682 N N . MET A 1 85 ? -7.562 6.666 9.339 1.00 93.88 85 MET A N 1
ATOM 683 C CA . MET A 1 85 ? -8.508 7.786 9.235 1.00 93.88 85 MET A CA 1
ATOM 684 C C . MET A 1 85 ? -9.948 7.298 9.024 1.00 93.88 85 MET A C 1
ATOM 686 O O . MET A 1 85 ? -10.865 7.805 9.657 1.00 93.88 85 MET A O 1
ATOM 690 N N . GLY A 1 86 ? -10.153 6.280 8.183 1.00 90.75 86 GLY A N 1
ATOM 691 C CA . GLY A 1 86 ? -11.468 5.664 7.983 1.00 90.75 86 GLY A CA 1
ATOM 692 C C . GLY A 1 86 ? -12.032 5.014 9.250 1.00 90.75 86 GLY A C 1
ATOM 693 O O . GLY A 1 86 ? -13.225 5.128 9.519 1.00 90.75 86 GLY A O 1
ATOM 694 N N . SER A 1 87 ? -11.174 4.380 10.057 1.00 86.81 87 SER A N 1
ATOM 695 C CA . SER A 1 87 ? -11.576 3.717 11.308 1.00 86.81 87 SER A CA 1
ATOM 696 C C . SER A 1 87 ? -11.959 4.680 12.436 1.00 86.81 87 SER A C 1
ATOM 698 O O . SER A 1 87 ? -12.676 4.293 13.349 1.00 86.81 87 SER A O 1
ATOM 700 N N . GLN A 1 88 ? -11.513 5.938 12.375 1.00 81.81 88 GLN A N 1
ATOM 701 C CA . GLN A 1 88 ? -11.828 6.967 13.376 1.00 81.81 88 GLN A CA 1
ATOM 702 C C . GLN A 1 88 ? -13.206 7.619 13.159 1.00 81.81 88 GLN A C 1
ATOM 704 O O . GLN A 1 88 ? -13.617 8.466 13.951 1.00 81.81 88 GLN A O 1
ATOM 709 N N . GLY A 1 89 ? -13.929 7.215 12.107 1.00 59.00 89 GLY A N 1
ATOM 710 C CA . GLY A 1 89 ? -15.150 7.873 11.661 1.00 59.00 89 GLY A CA 1
ATOM 711 C C . GLY A 1 89 ? -14.853 9.205 10.967 1.00 59.00 89 GLY A C 1
ATOM 712 O O . GLY A 1 89 ? -13.895 9.907 11.287 1.00 59.00 89 GLY A O 1
ATOM 713 N N . PHE A 1 90 ? -15.695 9.587 10.006 1.00 54.09 90 PHE A N 1
ATOM 714 C CA . PHE A 1 90 ? -15.769 10.981 9.570 1.00 54.09 90 PHE A CA 1
ATOM 715 C C . PHE A 1 90 ? -16.337 11.803 10.737 1.00 54.09 90 PHE A C 1
ATOM 717 O O . PHE A 1 90 ? -17.539 12.050 10.806 1.00 54.09 90 PHE A O 1
ATOM 724 N N . GLY A 1 91 ? -15.490 12.186 11.694 1.00 44.66 91 GLY A N 1
ATOM 725 C CA . GLY A 1 91 ? -15.821 13.274 12.608 1.00 44.66 91 GLY A CA 1
ATOM 726 C C . GLY A 1 91 ? -16.109 14.531 11.779 1.00 44.66 91 GLY A C 1
ATOM 727 O O . GLY A 1 91 ? -15.476 14.707 10.731 1.00 44.66 91 GLY A O 1
ATOM 728 N N . PRO A 1 92 ? -17.074 15.381 12.179 1.00 38.28 92 PRO A N 1
ATOM 729 C CA . PRO A 1 92 ? -17.369 16.599 11.441 1.00 38.28 92 PRO A CA 1
ATOM 730 C C . PRO A 1 92 ? -16.073 17.387 11.282 1.00 38.28 92 PRO A C 1
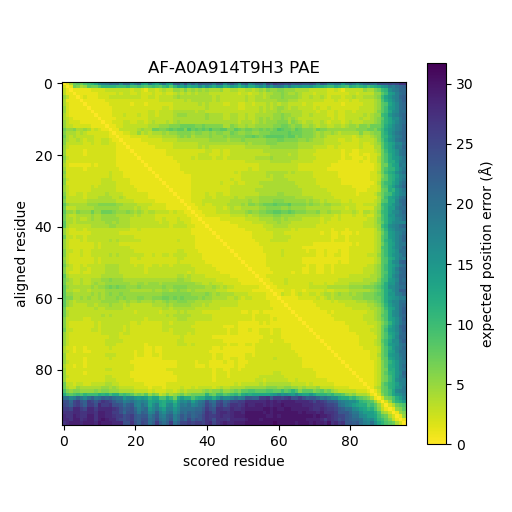ATOM 732 O O . PRO A 1 92 ? -15.342 17.591 12.250 1.00 38.28 92 PRO A O 1
ATOM 735 N N . THR A 1 93 ? -15.771 17.784 10.049 1.00 42.28 93 THR A N 1
ATOM 736 C CA . THR A 1 93 ? -14.672 18.690 9.741 1.00 42.28 93 THR A CA 1
ATOM 737 C C . THR A 1 93 ? -14.938 19.989 10.490 1.00 42.28 93 THR A C 1
ATOM 739 O O . THR A 1 93 ? -15.683 20.842 10.012 1.00 42.28 93 THR A O 1
ATOM 742 N N . THR A 1 94 ? -14.391 20.132 11.695 1.00 36.94 94 THR A N 1
ATOM 743 C CA . THR A 1 94 ? -14.377 21.413 12.389 1.00 36.94 94 THR A CA 1
ATOM 744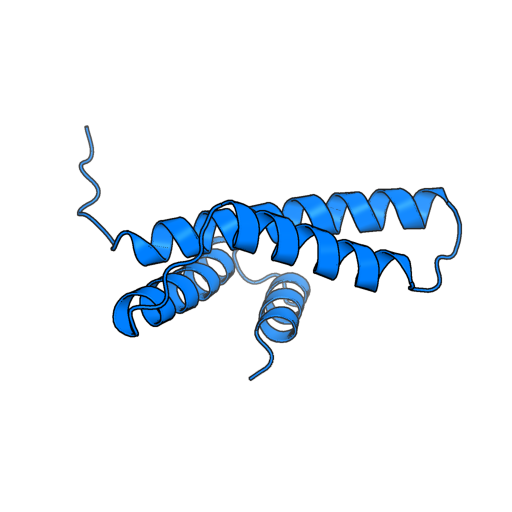 C C . THR A 1 94 ? -13.412 22.292 11.615 1.00 36.94 94 THR A C 1
ATOM 746 O O . THR A 1 94 ? -12.195 22.177 11.739 1.00 36.94 94 THR A O 1
ATOM 749 N N . ILE A 1 95 ? -13.979 23.102 10.729 1.00 41.16 95 ILE A N 1
ATOM 750 C CA . ILE A 1 95 ? -13.300 24.233 10.119 1.00 41.16 95 ILE A CA 1
ATOM 751 C C . ILE A 1 95 ? -13.035 25.199 11.279 1.00 41.16 95 ILE A C 1
ATOM 753 O O . ILE A 1 95 ? -13.989 25.661 11.909 1.00 41.16 95 ILE A O 1
ATOM 757 N N . ALA A 1 96 ? -11.764 25.399 11.617 1.00 35.31 96 ALA A N 1
ATOM 758 C CA . ALA A 1 96 ? -11.319 26.501 12.463 1.00 35.31 96 ALA A CA 1
ATOM 759 C C . ALA A 1 96 ? -10.967 27.694 11.572 1.00 35.31 96 ALA A C 1
ATOM 761 O O . ALA A 1 96 ? -10.418 27.446 10.472 1.00 35.31 96 ALA A O 1
#

Solvent-accessible surface area (backbone atoms only — not comparable to full-atom values): 5535 Å² total; per-residue (Å²): 140,53,70,71,58,55,50,52,52,38,57,74,67,67,50,59,67,69,60,56,48,50,55,38,16,50,54,18,32,50,34,41,77,71,71,54,78,80,51,76,63,55,55,50,48,53,51,50,53,53,50,50,59,60,67,71,53,92,60,95,44,75,63,58,44,50,54,50,53,50,50,50,54,52,51,50,48,50,48,56,52,34,20,52,52,22,44,67,47,91,62,80,83,76,81,126

Nearest PDB structures (foldseek):
  3axj-assembly1_B  TM=3.680E-01  e=6.071E+00  Drosophila melanogaster
  4dv3-assembly1_T  TM=3.537E-01  e=5.737E+00  Thermus thermophilus HB8

Sequence (96 aa):
MHFMGELIDSMRMAQPDQQIIMKIRQVGALHHNLGINFTSSAWKEFKSSTLGIIEECEFANDMDRRETLEAWSSFLSVIIREMKMGSQGFGPTTIA

pLDDT: mean 89.89, std 15.09, range [35.31, 98.12]